Protein AF-A0A8A4ZNG2-F1 (afdb_monomer)

Solvent-accessible surface area (backbone atoms only — not comparable to full-atom values): 6271 Å² total; per-residue (Å²): 82,54,93,71,74,42,82,71,73,84,49,59,91,98,49,68,82,79,87,78,52,72,68,54,55,49,40,50,51,56,45,31,74,73,79,44,77,78,86,79,84,82,70,51,73,66,56,48,52,50,53,49,51,52,36,41,52,31,27,53,44,43,39,74,77,69,45,95,50,71,71,53,57,90,96,44,73,64,77,82,66,87,86,68,46,71,69,60,50,60,72,39,54,78,82,87,125

pLDDT: mean 84.91, std 9.24, range [39.56, 95.88]

Secondary structure (DSSP, 8-state):
-GGGT--PPPPPTT------SHHHHHHHHHHHHHH-SPPP----HHHHHHHHHHHHHHHHHHHHTT---PPPPTTPPPPPPTT--HHHHHHTSPP--

Nearest PDB structures (foldseek):
  8iuh-assembly1_4  TM=3.872E-01  e=3.761E+00  Homo sapiens
  2l3g-assembly1_A  TM=2.048E-01  e=5.950E+00  Homo sapiens

Structure (mmCIF, N/CA/C/O backbone):
data_AF-A0A8A4ZNG2-F1
#
_entry.id   AF-A0A8A4ZNG2-F1
#
loop_
_atom_site.group_PDB
_atom_site.id
_atom_site.type_symbol
_atom_site.label_atom_id
_atom_site.label_alt_id
_atom_site.label_comp_id
_atom_site.label_asym_id
_atom_site.label_entity_id
_atom_site.label_seq_id
_atom_site.pdbx_PDB_ins_code
_atom_site.Cartn_x
_atom_site.Cartn_y
_atom_site.Cartn_z
_atom_site.occupancy
_atom_site.B_iso_or_equiv
_atom_site.auth_seq_id
_atom_site.auth_comp_id
_atom_site.auth_asym_id
_atom_site.auth_atom_id
_atom_site.pdbx_PDB_model_num
ATOM 1 N N . MET A 1 1 ? 6.112 15.580 -13.261 1.00 73.25 1 MET A N 1
ATOM 2 C CA . MET A 1 1 ? 4.684 15.967 -13.354 1.00 73.25 1 MET A CA 1
ATOM 3 C C . MET A 1 1 ? 4.517 17.483 -13.375 1.00 73.25 1 MET A C 1
ATOM 5 O O . MET A 1 1 ? 4.140 17.991 -14.420 1.00 73.25 1 MET A O 1
ATOM 9 N N . ARG A 1 2 ? 4.902 18.214 -12.313 1.00 77.75 2 ARG A N 1
ATOM 10 C CA . ARG A 1 2 ? 4.842 19.696 -12.266 1.00 77.75 2 ARG A CA 1
ATOM 11 C C . ARG A 1 2 ? 5.702 20.383 -13.323 1.00 77.75 2 ARG A C 1
ATOM 13 O O . ARG A 1 2 ? 5.200 21.215 -14.067 1.00 77.75 2 ARG A O 1
ATOM 20 N N . ASP A 1 3 ? 6.944 19.929 -13.481 1.00 73.00 3 ASP A N 1
ATOM 21 C CA . ASP A 1 3 ? 7.848 20.420 -14.535 1.00 73.00 3 ASP A CA 1
ATOM 22 C C . ASP A 1 3 ? 7.360 20.074 -15.955 1.00 73.00 3 ASP A C 1
ATOM 24 O O . ASP A 1 3 ? 7.791 20.682 -16.929 1.00 73.00 3 ASP A O 1
ATOM 28 N N . GLY A 1 4 ? 6.431 19.117 -16.070 1.00 71.62 4 GLY A N 1
ATOM 29 C CA . GLY A 1 4 ? 5.733 18.762 -17.309 1.00 71.62 4 GLY A CA 1
ATOM 30 C C . GLY A 1 4 ? 4.428 19.537 -17.522 1.00 71.62 4 GLY A C 1
ATOM 31 O O . GLY A 1 4 ? 3.643 19.163 -18.384 1.00 71.62 4 GLY A O 1
ATOM 32 N N . GLY A 1 5 ? 4.164 20.580 -16.727 1.00 74.12 5 GLY A N 1
ATOM 33 C CA . GLY A 1 5 ? 2.966 21.420 -16.831 1.00 74.12 5 GLY A CA 1
ATOM 34 C C . GLY A 1 5 ? 1.730 20.888 -16.101 1.00 74.12 5 GLY A C 1
ATOM 35 O O . GLY A 1 5 ? 0.698 21.557 -16.106 1.00 74.12 5 GLY A O 1
ATOM 36 N N . LEU A 1 6 ? 1.819 19.724 -15.446 1.00 79.25 6 LEU A N 1
ATOM 37 C CA . LEU A 1 6 ? 0.737 19.176 -14.630 1.00 79.25 6 LEU A CA 1
ATOM 38 C C . LEU A 1 6 ? 0.949 19.552 -13.159 1.00 79.25 6 LEU A C 1
ATOM 40 O O . LEU A 1 6 ? 1.755 18.928 -12.461 1.00 79.25 6 LEU A O 1
ATOM 44 N N . ASP A 1 7 ? 0.221 20.564 -12.684 1.00 81.00 7 ASP A N 1
ATOM 45 C CA . ASP A 1 7 ? 0.253 20.998 -11.282 1.00 81.00 7 ASP A CA 1
ATOM 46 C C . ASP A 1 7 ? -0.493 20.006 -10.376 1.00 81.00 7 ASP A C 1
ATOM 48 O O . ASP A 1 7 ? -1.657 20.182 -10.017 1.00 81.00 7 ASP A O 1
ATOM 52 N N . VAL A 1 8 ? 0.182 18.904 -10.052 1.00 77.56 8 VAL A N 1
ATOM 53 C CA . VAL A 1 8 ? -0.297 17.931 -9.065 1.00 77.56 8 VAL A CA 1
ATOM 54 C C . VAL A 1 8 ? -0.260 18.607 -7.701 1.00 77.56 8 VAL A C 1
ATOM 56 O O . VAL A 1 8 ? 0.776 19.167 -7.341 1.00 77.56 8 VAL A O 1
ATOM 59 N N . LYS A 1 9 ? -1.337 18.566 -6.915 1.00 81.69 9 LYS A N 1
ATOM 60 C CA . LYS A 1 9 ? -1.313 19.181 -5.583 1.00 81.69 9 LYS A CA 1
ATOM 61 C C . LYS A 1 9 ? -0.404 18.378 -4.666 1.00 81.69 9 LYS A C 1
ATOM 63 O O . LYS A 1 9 ? -0.278 17.165 -4.802 1.00 81.69 9 LYS A O 1
ATOM 68 N N . ASP A 1 10 ? 0.270 19.059 -3.745 1.00 82.44 10 ASP A N 1
ATOM 69 C CA . ASP A 1 10 ? 0.951 18.337 -2.676 1.00 82.44 10 ASP A CA 1
ATOM 70 C C . ASP A 1 10 ? -0.114 17.659 -1.806 1.00 82.44 10 ASP A C 1
ATOM 72 O O . ASP A 1 10 ? -1.029 18.340 -1.323 1.00 82.44 10 ASP A O 1
ATOM 76 N N . PRO A 1 11 ? -0.042 16.331 -1.617 1.00 79.12 11 PRO A N 1
ATOM 77 C CA . PRO A 1 11 ? -0.964 15.665 -0.723 1.00 79.12 11 PRO A CA 1
ATOM 78 C C . PRO A 1 11 ? -0.704 16.121 0.716 1.00 79.12 11 PRO A C 1
ATOM 80 O O . PRO A 1 11 ? 0.391 16.565 1.076 1.00 79.12 11 PRO A O 1
ATOM 83 N N . ALA A 1 12 ? -1.728 16.012 1.564 1.00 82.56 12 ALA A N 1
ATOM 84 C CA . ALA A 1 12 ? -1.556 16.256 2.990 1.00 82.56 12 ALA A CA 1
ATOM 85 C C . ALA A 1 12 ? -0.453 15.345 3.556 1.00 82.56 12 ALA A C 1
ATOM 87 O O . ALA A 1 12 ? -0.227 14.238 3.067 1.00 82.56 12 ALA A O 1
ATOM 88 N N . ARG A 1 13 ? 0.226 15.798 4.613 1.00 70.56 13 ARG A N 1
ATOM 89 C CA . ARG A 1 13 ? 1.241 14.989 5.298 1.00 70.56 13 ARG A CA 1
ATOM 90 C C . ARG A 1 13 ? 0.645 13.623 5.681 1.00 70.56 13 ARG A C 1
ATOM 92 O O . ARG A 1 13 ? -0.422 13.582 6.286 1.00 70.56 13 ARG A O 1
ATOM 99 N N . GLY A 1 14 ? 1.323 12.537 5.305 1.00 73.81 14 GLY A N 1
ATOM 100 C CA . GLY A 1 14 ? 0.853 11.161 5.529 1.00 73.81 14 GLY A CA 1
ATOM 101 C C . GLY A 1 14 ? -0.172 10.651 4.505 1.00 73.81 14 GLY A C 1
ATOM 102 O O . GLY A 1 14 ? -0.737 9.576 4.684 1.00 73.81 14 GLY A O 1
ATOM 103 N N . LYS A 1 15 ? -0.444 11.400 3.431 1.00 70.75 15 LYS A N 1
ATOM 104 C CA . LYS A 1 15 ? -1.312 10.979 2.323 1.00 70.75 15 LYS A CA 1
ATOM 105 C C . LYS A 1 15 ? -0.512 10.896 1.023 1.00 70.75 15 LYS A C 1
ATOM 107 O O . LYS A 1 15 ? 0.426 11.660 0.809 1.00 70.75 15 LYS A O 1
ATOM 112 N N . GLY A 1 16 ? -0.888 9.953 0.164 1.00 78.00 16 GLY A N 1
ATOM 113 C CA . GLY A 1 16 ? -0.369 9.851 -1.199 1.00 78.00 16 GLY A CA 1
ATOM 114 C C . GLY A 1 16 ? -1.079 10.804 -2.161 1.00 78.00 16 GLY A C 1
ATOM 115 O O . GLY A 1 16 ? -2.121 11.374 -1.833 1.00 78.00 16 GLY A O 1
ATOM 116 N N . ILE A 1 17 ? -0.516 10.951 -3.361 1.00 80.56 17 ILE A N 1
ATOM 117 C CA . ILE A 1 17 ? -1.198 11.564 -4.511 1.00 80.56 17 ILE A CA 1
ATOM 118 C C . ILE A 1 17 ? -2.405 10.678 -4.850 1.00 80.56 17 ILE A C 1
ATOM 120 O O . ILE A 1 17 ? -2.265 9.457 -4.912 1.00 80.56 17 ILE A O 1
ATOM 124 N N . THR A 1 18 ? -3.580 11.276 -5.036 1.00 76.06 18 THR A N 1
ATOM 125 C CA . THR A 1 18 ? -4.837 10.536 -5.306 1.00 76.06 18 THR A CA 1
ATOM 126 C C . THR A 1 18 ? -5.455 10.897 -6.653 1.00 76.06 18 THR A C 1
ATOM 128 O O . THR A 1 18 ? -6.412 10.267 -7.096 1.00 76.06 18 THR A O 1
ATOM 131 N N . GLU A 1 19 ? -4.901 11.907 -7.317 1.00 76.50 19 GLU A N 1
ATOM 132 C CA . GLU A 1 19 ? -5.288 12.347 -8.642 1.00 76.50 19 GLU A CA 1
ATOM 133 C C . GLU A 1 19 ? -4.997 11.257 -9.680 1.00 76.50 19 GLU A C 1
ATOM 135 O O . GLU A 1 19 ? -3.872 10.776 -9.805 1.00 76.50 19 GLU A O 1
ATOM 140 N N . ALA A 1 20 ? -6.020 10.901 -10.452 1.00 75.94 20 ALA A N 1
ATOM 141 C CA . ALA A 1 20 ? 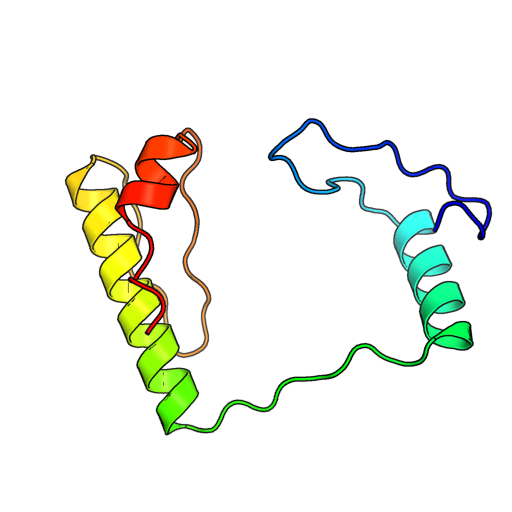-5.937 9.976 -11.573 1.00 75.94 20 ALA A CA 1
ATOM 142 C C . ALA A 1 20 ? -6.747 10.533 -12.751 1.00 75.94 20 ALA A C 1
ATOM 144 O O . ALA A 1 20 ? -7.704 11.285 -12.554 1.00 75.94 20 ALA A O 1
ATOM 145 N N . GLY A 1 21 ? -6.363 10.179 -13.976 1.00 79.75 21 GLY A N 1
ATOM 146 C CA . GLY A 1 21 ? -7.021 10.653 -15.190 1.00 79.75 21 GLY A CA 1
ATOM 147 C C . GLY A 1 21 ? -6.086 10.680 -16.400 1.00 79.75 21 GLY A C 1
ATOM 148 O O . GLY A 1 21 ? -4.870 10.527 -16.245 1.00 79.75 21 GLY A O 1
ATOM 149 N N . PRO A 1 22 ? -6.633 10.899 -17.606 1.00 83.62 22 PRO A N 1
ATOM 150 C CA . PRO A 1 22 ? -5.871 10.834 -18.850 1.00 83.62 22 PRO A CA 1
ATOM 151 C C . PRO A 1 22 ? -4.731 11.863 -18.909 1.00 83.62 22 PRO A C 1
ATOM 153 O O . PRO A 1 22 ? -3.676 11.575 -19.470 1.00 83.62 22 PRO A O 1
ATOM 156 N N . GLU A 1 23 ? -4.880 13.037 -18.287 1.00 82.81 23 GLU A N 1
ATOM 157 C CA . GLU A 1 23 ? -3.805 14.034 -18.206 1.00 82.81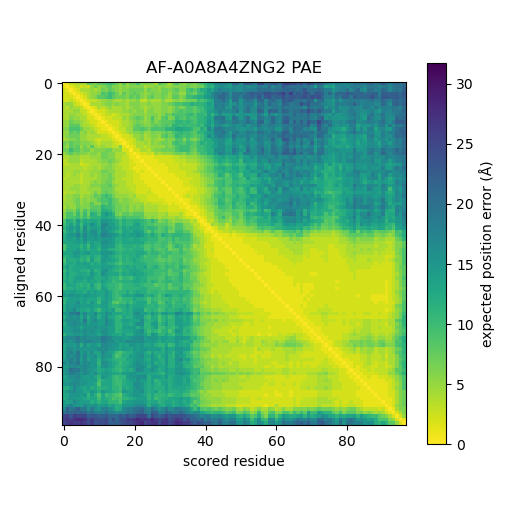 23 GLU A CA 1
ATOM 158 C C . GLU A 1 23 ? -2.641 13.555 -17.325 1.00 82.81 23 GLU A C 1
ATOM 160 O O . GLU A 1 23 ? -1.475 13.790 -17.652 1.00 82.81 23 GLU A O 1
ATOM 165 N N . TYR A 1 24 ? -2.942 12.847 -16.231 1.00 82.50 24 TYR A N 1
ATOM 166 C CA . TYR A 1 24 ? -1.928 12.244 -15.366 1.00 82.50 24 TYR A CA 1
ATOM 167 C C . TYR A 1 24 ? -1.214 11.094 -16.081 1.00 82.50 24 TYR A C 1
ATOM 169 O O . TYR A 1 24 ? 0.011 11.022 -16.062 1.00 82.50 24 TYR A O 1
ATOM 177 N N . GLU A 1 25 ? -1.955 10.224 -16.767 1.00 82.75 25 GLU A N 1
ATOM 178 C CA . GLU A 1 25 ? -1.378 9.125 -17.549 1.00 82.75 25 GLU A CA 1
ATOM 179 C C . GLU A 1 25 ? -0.460 9.635 -18.668 1.00 82.75 25 GLU A C 1
ATOM 181 O O . GLU A 1 25 ? 0.645 9.112 -18.840 1.00 82.75 25 GLU A O 1
ATOM 186 N N . SER A 1 26 ? -0.878 10.693 -19.375 1.00 84.88 26 SER A N 1
ATOM 187 C CA . SER A 1 26 ? -0.078 11.348 -20.415 1.00 84.88 26 SER A CA 1
ATOM 188 C C . SER A 1 26 ? 1.204 11.949 -19.842 1.00 84.88 26 SER A C 1
ATOM 190 O O . SER A 1 26 ? 2.295 11.635 -20.312 1.00 84.88 26 SER A O 1
ATOM 192 N N . ALA A 1 27 ? 1.104 12.757 -18.782 1.00 84.75 27 ALA A N 1
ATOM 193 C CA . ALA A 1 27 ? 2.278 13.363 -18.156 1.00 84.75 27 ALA A CA 1
ATOM 194 C C . ALA A 1 27 ? 3.227 12.309 -17.552 1.00 84.75 27 ALA A C 1
ATOM 196 O O . ALA A 1 27 ? 4.447 12.494 -17.545 1.00 84.75 27 ALA A O 1
ATOM 197 N N . ALA A 1 28 ? 2.690 11.185 -17.069 1.00 84.44 28 ALA A N 1
ATOM 198 C CA . ALA A 1 28 ? 3.491 10.063 -16.595 1.00 84.44 28 ALA A CA 1
ATOM 199 C C . ALA A 1 28 ? 4.232 9.375 -17.752 1.00 84.44 28 ALA A C 1
ATOM 201 O O . ALA A 1 28 ? 5.379 8.966 -17.574 1.00 84.44 28 ALA A O 1
ATOM 202 N N . ALA A 1 29 ? 3.615 9.266 -18.934 1.00 85.25 29 ALA A N 1
ATOM 203 C CA . ALA A 1 29 ? 4.267 8.745 -20.134 1.00 85.25 29 ALA A CA 1
ATOM 204 C C . ALA A 1 29 ? 5.409 9.654 -20.608 1.00 85.25 29 ALA A C 1
ATOM 206 O O . ALA A 1 29 ? 6.513 9.161 -20.843 1.00 85.25 29 ALA A O 1
ATOM 207 N N . ASP A 1 30 ? 5.184 10.968 -20.653 1.00 87.75 30 ASP A N 1
ATOM 208 C CA . ASP A 1 30 ? 6.225 11.943 -20.999 1.00 87.75 30 ASP A CA 1
ATOM 209 C C . ASP A 1 30 ? 7.391 11.885 -20.006 1.00 87.75 30 ASP A C 1
ATOM 211 O O . ASP A 1 30 ? 8.560 11.879 -20.393 1.00 87.75 30 ASP A O 1
ATOM 215 N N . CYS A 1 31 ? 7.078 11.768 -18.712 1.00 86.81 31 CYS A N 1
ATOM 216 C CA . CYS A 1 31 ? 8.085 11.613 -17.672 1.00 86.81 31 CYS A CA 1
ATOM 217 C C . CYS A 1 31 ? 8.920 10.343 -17.884 1.00 86.81 31 CYS A C 1
ATOM 219 O O . CYS A 1 31 ? 10.148 10.440 -17.887 1.00 86.81 31 CYS A O 1
ATOM 221 N N . ARG A 1 32 ? 8.291 9.185 -18.147 1.00 89.62 32 ARG A N 1
ATOM 222 C CA . ARG A 1 32 ? 9.003 7.936 -18.486 1.00 89.62 32 ARG A CA 1
ATOM 223 C C . ARG A 1 32 ? 9.891 8.086 -19.722 1.00 89.62 32 ARG A C 1
ATOM 225 O O . ARG A 1 32 ? 10.981 7.529 -19.749 1.00 89.62 32 ARG A O 1
ATOM 232 N N . GLY A 1 33 ? 9.492 8.891 -20.707 1.00 87.38 33 GLY A N 1
ATOM 233 C CA . GLY A 1 33 ? 10.338 9.214 -21.861 1.00 87.38 33 GLY A CA 1
ATOM 234 C C . GLY A 1 33 ? 11.650 9.926 -21.498 1.00 87.38 33 GLY A C 1
ATOM 235 O O . GLY A 1 33 ? 12.638 9.784 -22.216 1.00 87.38 33 GLY A O 1
ATOM 236 N N . VAL A 1 34 ? 11.681 10.662 -20.381 1.00 89.25 34 VAL A N 1
ATOM 237 C CA . VAL A 1 34 ? 12.863 11.399 -19.898 1.00 89.25 34 VAL A CA 1
ATOM 238 C C . VAL A 1 34 ? 13.704 10.571 -18.928 1.00 89.25 34 VAL A C 1
ATOM 240 O O . VAL A 1 34 ? 14.925 10.527 -19.069 1.00 89.25 34 VAL A O 1
ATOM 243 N N . ILE A 1 35 ? 13.074 9.946 -17.928 1.00 88.62 35 ILE A N 1
ATOM 244 C CA . ILE A 1 35 ? 13.784 9.244 -16.841 1.00 88.62 35 ILE A CA 1
ATOM 245 C C . ILE A 1 35 ? 13.916 7.731 -17.066 1.00 88.62 35 ILE A C 1
ATOM 247 O O . ILE A 1 35 ? 14.652 7.075 -16.332 1.00 88.62 35 ILE A O 1
ATOM 251 N N . GLY A 1 36 ? 13.246 7.191 -18.085 1.00 87.19 36 GLY A N 1
ATOM 252 C CA . GLY A 1 36 ? 13.142 5.760 -18.357 1.00 87.19 36 GLY A CA 1
ATOM 253 C C . GLY A 1 36 ? 11.929 5.105 -17.692 1.00 87.19 36 GLY A C 1
ATOM 254 O O . GLY A 1 36 ? 11.197 5.722 -16.911 1.00 87.19 36 GLY A O 1
ATOM 255 N N . ASP A 1 37 ? 11.714 3.831 -18.017 1.00 86.38 37 ASP A N 1
ATOM 256 C CA . ASP A 1 37 ? 10.704 3.017 -17.348 1.00 86.38 37 ASP A CA 1
ATOM 257 C C . ASP A 1 37 ? 11.069 2.801 -15.872 1.00 86.38 37 ASP A C 1
ATOM 259 O O . ASP A 1 37 ? 12.254 2.687 -15.533 1.00 86.38 37 ASP A O 1
ATOM 263 N N . PRO A 1 38 ? 10.070 2.739 -14.973 1.00 79.50 38 PRO A N 1
ATOM 264 C CA . PRO A 1 38 ? 10.328 2.433 -13.576 1.00 79.50 38 PRO A CA 1
ATOM 265 C C . PRO A 1 38 ? 11.015 1.062 -13.454 1.00 79.50 38 PRO A C 1
ATOM 267 O O . PRO A 1 38 ? 10.682 0.137 -14.202 1.00 79.50 38 PRO A O 1
ATOM 270 N N . PRO A 1 39 ? 11.959 0.898 -12.511 1.00 81.81 39 PRO A N 1
ATOM 271 C CA . PRO A 1 39 ? 12.586 -0.393 -12.286 1.00 81.81 39 PRO A CA 1
ATOM 272 C C . PRO A 1 39 ? 11.523 -1.410 -11.861 1.00 81.81 39 PRO A C 1
ATOM 274 O O . PRO A 1 39 ? 10.783 -1.185 -10.904 1.00 81.81 39 PRO A O 1
ATOM 277 N N . ILE A 1 40 ? 11.462 -2.540 -12.563 1.00 78.62 40 ILE A N 1
ATOM 278 C CA . ILE A 1 40 ? 10.652 -3.682 -12.141 1.00 78.62 40 ILE A CA 1
ATOM 279 C C . ILE A 1 40 ? 11.509 -4.516 -11.196 1.00 78.62 40 ILE A C 1
ATOM 281 O O . ILE A 1 40 ? 12.575 -5.004 -11.580 1.00 78.62 40 ILE A O 1
ATOM 285 N N . TYR A 1 41 ? 11.051 -4.671 -9.957 1.00 78.00 41 TYR A N 1
ATOM 286 C CA . TYR A 1 41 ? 11.682 -5.587 -9.021 1.00 78.00 41 TYR A CA 1
ATOM 287 C C . TYR A 1 41 ? 11.167 -7.005 -9.282 1.00 78.00 41 TYR A C 1
ATOM 289 O O . TYR A 1 41 ? 9.993 -7.301 -9.063 1.00 78.00 41 TYR A O 1
ATOM 297 N N . ASN A 1 42 ? 12.048 -7.879 -9.764 1.00 81.50 42 ASN A N 1
ATOM 298 C CA . ASN A 1 42 ? 11.739 -9.292 -9.957 1.00 81.50 42 ASN A CA 1
ATOM 299 C C . ASN A 1 42 ? 12.062 -10.049 -8.670 1.00 81.50 42 ASN A C 1
ATOM 301 O O . ASN A 1 42 ? 13.197 -10.484 -8.476 1.00 81.50 42 ASN A O 1
ATOM 305 N N . TRP A 1 43 ? 11.062 -10.183 -7.802 1.00 82.88 43 TRP A N 1
ATOM 306 C CA . TRP A 1 43 ? 11.170 -10.982 -6.586 1.00 82.88 43 TRP A CA 1
ATOM 307 C C . TRP A 1 43 ? 11.495 -12.439 -6.926 1.00 82.88 43 TRP A C 1
ATOM 309 O O . TRP A 1 43 ? 10.901 -13.035 -7.829 1.00 82.88 43 TRP A O 1
ATOM 319 N N . THR A 1 44 ? 12.421 -13.038 -6.184 1.00 89.81 44 THR A N 1
ATOM 320 C CA . THR A 1 44 ? 12.589 -14.493 -6.196 1.00 89.81 44 THR A CA 1
ATOM 321 C C . THR A 1 44 ? 11.352 -15.168 -5.584 1.00 89.81 44 THR A C 1
ATOM 323 O O . THR A 1 44 ? 10.632 -14.546 -4.796 1.00 89.81 44 THR A O 1
ATOM 326 N N . PRO A 1 45 ? 11.089 -16.456 -5.884 1.00 89.31 45 PRO A N 1
ATOM 327 C CA . PRO A 1 45 ? 9.979 -17.181 -5.263 1.00 89.31 45 PRO A CA 1
ATOM 328 C C . PRO A 1 45 ? 10.029 -17.181 -3.729 1.00 89.31 45 PRO A C 1
ATOM 330 O O . PRO A 1 45 ? 8.991 -17.109 -3.079 1.00 89.31 45 PRO A O 1
ATOM 333 N N . GLU A 1 46 ? 11.232 -17.236 -3.151 1.00 90.44 46 GLU A N 1
ATOM 334 C CA . GLU A 1 46 ? 11.439 -17.187 -1.701 1.00 90.44 46 GLU A CA 1
ATOM 335 C C . GLU A 1 46 ? 11.072 -15.817 -1.123 1.00 90.44 46 GLU A C 1
ATOM 337 O O . GLU A 1 46 ? 10.347 -15.737 -0.132 1.00 90.44 46 GLU A O 1
ATOM 342 N N . GLU A 1 47 ? 11.504 -14.728 -1.762 1.00 89.31 47 GLU A N 1
ATOM 343 C CA . GLU A 1 47 ? 11.154 -13.386 -1.297 1.00 89.31 47 GLU A CA 1
ATOM 344 C C . GLU A 1 47 ? 9.660 -13.095 -1.463 1.00 89.31 47 GLU A C 1
ATOM 346 O O . GLU A 1 47 ? 9.061 -12.513 -0.564 1.00 89.31 47 GLU A O 1
ATOM 351 N N . SER A 1 48 ? 9.046 -13.543 -2.563 1.00 88.50 48 SER A N 1
ATOM 352 C CA . SER A 1 48 ? 7.598 -13.434 -2.771 1.00 88.50 48 SER A CA 1
ATOM 353 C C . SER A 1 48 ? 6.822 -14.169 -1.671 1.00 88.50 48 SER A C 1
ATOM 355 O O . SER A 1 48 ? 5.894 -13.615 -1.081 1.00 88.50 48 SER A O 1
ATOM 357 N N . ALA A 1 49 ? 7.253 -15.385 -1.313 1.00 89.62 49 ALA A N 1
ATOM 358 C CA . ALA A 1 49 ? 6.656 -16.145 -0.217 1.00 89.62 49 ALA A CA 1
ATOM 359 C C . ALA A 1 49 ? 6.809 -15.435 1.138 1.00 89.62 49 ALA A C 1
ATOM 361 O O . ALA A 1 49 ? 5.843 -15.363 1.900 1.00 89.62 49 ALA A O 1
ATOM 362 N N . ARG A 1 50 ? 7.986 -14.859 1.418 1.00 90.38 50 ARG A N 1
ATOM 363 C CA . ARG A 1 50 ? 8.234 -14.081 2.641 1.00 90.38 50 ARG A CA 1
ATOM 364 C C . ARG A 1 50 ? 7.331 -12.850 2.726 1.00 90.38 50 ARG A C 1
ATOM 366 O O . ARG A 1 50 ? 6.681 -12.646 3.745 1.00 90.38 50 ARG A O 1
ATOM 373 N N . VAL A 1 51 ? 7.248 -12.059 1.656 1.00 89.44 51 VAL A N 1
ATOM 374 C CA . VAL A 1 51 ? 6.382 -10.868 1.600 1.00 89.44 51 VAL A CA 1
ATOM 375 C C . VAL A 1 51 ? 4.913 -11.257 1.783 1.00 89.44 51 VAL A C 1
ATOM 377 O O . VAL A 1 51 ? 4.175 -10.608 2.520 1.00 89.44 51 VAL A O 1
ATOM 380 N N . HIS A 1 52 ? 4.483 -12.363 1.177 1.00 91.44 52 HIS A N 1
ATOM 381 C CA . HIS A 1 52 ? 3.129 -12.873 1.358 1.00 91.44 52 HIS A CA 1
ATOM 382 C C . HIS A 1 52 ? 2.845 -13.304 2.812 1.00 91.44 52 HIS A C 1
ATOM 384 O O . HIS A 1 52 ? 1.751 -13.080 3.333 1.00 91.44 52 HIS A O 1
ATOM 390 N N . GLU A 1 53 ? 3.817 -13.901 3.504 1.00 92.31 53 GLU A N 1
ATOM 391 C CA . GLU A 1 53 ? 3.706 -14.206 4.935 1.00 92.31 53 GLU A CA 1
ATOM 392 C C . GLU A 1 53 ? 3.604 -12.950 5.801 1.00 92.31 53 GLU A C 1
ATOM 394 O O . GLU A 1 53 ? 2.751 -12.898 6.690 1.00 92.31 53 GLU A O 1
ATOM 399 N N . GLU A 1 54 ? 4.403 -11.926 5.503 1.00 92.38 54 GLU A N 1
ATOM 400 C CA . GLU A 1 54 ? 4.328 -10.622 6.165 1.00 92.38 54 GLU A CA 1
ATOM 401 C C . GLU A 1 54 ? 2.934 -10.000 5.993 1.00 92.38 54 GLU A C 1
ATOM 403 O O . GLU A 1 54 ? 2.311 -9.592 6.975 1.00 92.38 54 GLU A O 1
ATOM 408 N N . TYR A 1 55 ? 2.372 -10.033 4.783 1.00 93.50 55 TYR A N 1
ATOM 409 C CA . TYR A 1 55 ? 1.015 -9.546 4.537 1.00 93.50 55 TYR A CA 1
ATOM 410 C C . TYR A 1 55 ? -0.064 -10.338 5.284 1.00 93.50 55 TYR A C 1
ATOM 412 O O . TYR A 1 55 ? -0.996 -9.742 5.823 1.00 93.50 55 TYR A O 1
ATOM 420 N N . ARG A 1 56 ? 0.052 -11.665 5.398 1.00 93.62 56 ARG A N 1
ATOM 421 C CA . ARG A 1 56 ? -0.890 -12.451 6.219 1.00 93.62 56 ARG A CA 1
ATOM 422 C C . ARG A 1 56 ? -0.790 -12.097 7.704 1.00 93.62 56 ARG A C 1
ATOM 424 O O . ARG A 1 56 ? -1.814 -12.022 8.385 1.00 93.62 56 ARG A O 1
ATOM 431 N N . ALA A 1 57 ? 0.417 -11.843 8.209 1.00 93.56 57 ALA A N 1
ATOM 432 C CA . ALA A 1 57 ? 0.619 -11.402 9.587 1.00 93.56 57 ALA A CA 1
ATOM 433 C C . ALA A 1 57 ? -0.003 -10.018 9.841 1.00 93.56 57 ALA A C 1
ATOM 435 O O . ALA A 1 57 ? -0.702 -9.832 10.839 1.00 93.56 57 ALA A O 1
ATOM 436 N N . MET A 1 58 ? 0.170 -9.079 8.907 1.00 94.06 58 MET A N 1
ATOM 437 C CA . MET A 1 58 ? -0.466 -7.760 8.969 1.00 94.06 58 MET A CA 1
ATOM 438 C C . MET A 1 58 ? -1.998 -7.866 8.959 1.00 94.06 58 MET A C 1
ATOM 440 O O . MET A 1 58 ? -2.658 -7.263 9.804 1.00 94.06 58 MET A O 1
ATOM 444 N N . ALA A 1 59 ? -2.578 -8.690 8.076 1.00 94.69 59 ALA A N 1
ATOM 445 C CA . ALA A 1 59 ? -4.028 -8.898 8.011 1.00 94.69 59 ALA A CA 1
ATOM 446 C C . ALA A 1 59 ? -4.578 -9.475 9.327 1.00 94.69 59 ALA A C 1
ATOM 448 O O . ALA A 1 59 ? -5.612 -9.031 9.830 1.00 94.69 59 ALA A O 1
ATOM 449 N N . ALA A 1 60 ? -3.854 -10.418 9.938 1.00 94.44 60 ALA A N 1
ATOM 450 C CA . ALA A 1 60 ? -4.198 -10.941 11.255 1.00 94.44 60 ALA A CA 1
ATOM 451 C C . ALA A 1 60 ? -4.129 -9.866 12.355 1.00 94.44 60 ALA A C 1
ATOM 453 O O . ALA A 1 60 ? -5.006 -9.834 13.220 1.00 94.44 60 ALA A O 1
ATOM 454 N N . CYS A 1 61 ? -3.140 -8.968 12.307 1.00 95.69 61 CYS A N 1
ATOM 455 C CA . CYS A 1 61 ? -3.022 -7.847 13.240 1.00 95.69 61 CYS A CA 1
ATOM 456 C C . CYS A 1 61 ? -4.200 -6.868 13.111 1.00 95.69 61 CYS A C 1
ATOM 458 O O . CYS A 1 61 ? -4.840 -6.543 14.110 1.00 95.69 61 CYS A O 1
ATOM 460 N N . TYR A 1 62 ? -4.577 -6.483 11.888 1.00 95.69 62 TYR A N 1
ATOM 461 C CA . TYR A 1 62 ? -5.741 -5.619 11.661 1.00 95.69 62 TYR A CA 1
ATOM 462 C C . TYR A 1 62 ? -7.043 -6.259 12.153 1.00 95.69 62 TYR A C 1
ATOM 464 O O . TYR A 1 62 ? -7.858 -5.586 12.786 1.00 95.69 62 TYR A O 1
ATOM 472 N N . ARG A 1 63 ? -7.211 -7.576 11.975 1.00 95.88 63 ARG A N 1
ATOM 473 C CA . ARG A 1 63 ? -8.346 -8.306 12.563 1.00 95.88 63 ARG A CA 1
ATOM 474 C C . ARG A 1 63 ? -8.343 -8.285 14.089 1.00 95.88 63 ARG A C 1
ATOM 476 O O . ARG A 1 63 ? -9.407 -8.161 14.690 1.00 95.88 63 ARG A O 1
ATOM 483 N N . ALA A 1 64 ? -7.174 -8.359 14.726 1.00 95.69 64 ALA A N 1
ATOM 484 C CA . ALA A 1 64 ? -7.061 -8.248 16.181 1.00 95.69 64 ALA A CA 1
ATOM 485 C C . ALA A 1 64 ? -7.438 -6.849 16.703 1.00 95.69 64 ALA A C 1
ATOM 487 O O . ALA A 1 64 ? -7.959 -6.736 17.812 1.00 95.69 64 ALA A O 1
ATOM 488 N N . LEU A 1 65 ? -7.231 -5.805 15.895 1.00 94.75 65 LEU A N 1
ATOM 489 C CA . LEU A 1 65 ? -7.691 -4.439 16.170 1.00 94.75 65 LEU A CA 1
ATOM 490 C C . LEU A 1 65 ? -9.194 -4.234 15.889 1.00 94.75 65 LEU A C 1
ATOM 492 O O . LEU A 1 65 ? -9.756 -3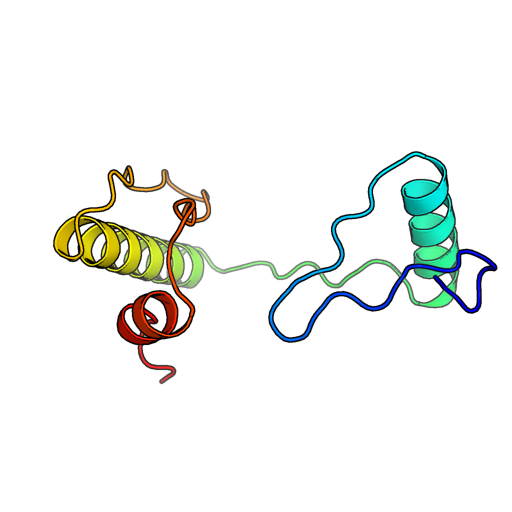.213 16.276 1.00 94.75 65 LEU A O 1
ATOM 496 N N . GLY A 1 66 ? -9.862 -5.214 15.271 1.00 94.25 66 GLY A N 1
ATOM 497 C CA . GLY A 1 66 ? -11.303 -5.201 15.009 1.00 94.25 66 GLY A CA 1
ATOM 498 C C . GLY A 1 66 ? -11.700 -4.856 13.573 1.00 94.25 66 GLY A C 1
ATOM 499 O O . GLY A 1 66 ? -12.892 -4.711 13.304 1.00 94.25 66 GLY A O 1
ATOM 500 N N . TYR A 1 67 ? -10.742 -4.746 12.649 1.00 95.38 67 TYR A N 1
ATOM 501 C CA . TYR A 1 67 ? -11.023 -4.535 11.228 1.00 95.38 67 TYR A CA 1
ATOM 502 C C . TYR A 1 67 ? -11.360 -5.855 10.524 1.00 95.38 67 TYR A C 1
ATOM 504 O O . TYR A 1 67 ? -10.732 -6.883 10.771 1.00 95.38 67 TYR A O 1
ATOM 512 N N . ASP A 1 68 ? -12.320 -5.832 9.602 1.00 93.38 68 ASP A N 1
ATOM 513 C CA . ASP A 1 68 ? -12.640 -6.992 8.765 1.00 93.38 68 ASP A CA 1
ATOM 514 C C . ASP A 1 68 ? -11.745 -7.000 7.519 1.00 93.38 68 ASP A C 1
ATOM 516 O O . ASP A 1 68 ? -12.042 -6.354 6.513 1.00 93.38 68 ASP A O 1
ATOM 520 N N . VAL A 1 69 ? -10.595 -7.670 7.626 1.00 93.19 69 VAL A N 1
ATOM 521 C CA . VAL A 1 69 ? -9.592 -7.756 6.555 1.00 93.19 69 VAL A CA 1
ATOM 522 C C . VAL A 1 69 ? -9.417 -9.216 6.136 1.00 93.19 69 VAL A C 1
ATOM 524 O O . VAL A 1 69 ? -9.031 -10.039 6.975 1.00 93.19 69 VAL A O 1
ATOM 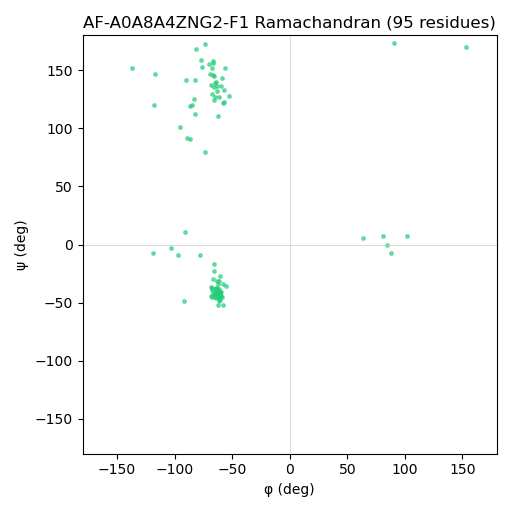527 N N . PRO A 1 70 ? -9.676 -9.574 4.865 1.00 93.62 70 PRO A N 1
ATOM 528 C CA . PRO A 1 70 ? -9.400 -10.914 4.361 1.00 93.62 70 PRO A CA 1
ATOM 529 C C . PRO A 1 70 ? -7.891 -11.158 4.243 1.00 93.62 70 PRO A C 1
ATOM 531 O O . PRO A 1 70 ? -7.104 -10.224 4.089 1.00 93.62 70 PRO A O 1
ATOM 534 N N . ASP A 1 71 ? -7.481 -12.425 4.292 1.00 92.12 71 ASP A N 1
ATOM 535 C CA . ASP A 1 71 ? -6.104 -12.777 3.941 1.00 92.12 71 ASP A CA 1
ATOM 536 C C . ASP A 1 71 ? -5.882 -12.559 2.435 1.00 92.12 71 ASP A C 1
ATOM 538 O O . ASP A 1 71 ? -6.754 -12.934 1.644 1.00 92.12 71 ASP A O 1
ATOM 542 N N . PRO A 1 72 ? -4.742 -11.979 2.021 1.00 91.50 72 PRO A N 1
ATOM 543 C CA . PRO A 1 72 ? -4.421 -11.830 0.606 1.00 91.50 72 PRO A CA 1
ATOM 544 C C . PRO A 1 72 ? -4.177 -13.196 -0.043 1.00 91.50 72 PRO A C 1
ATOM 546 O O . PRO A 1 72 ? -3.732 -14.140 0.619 1.00 91.50 72 PRO A O 1
ATOM 549 N N . GLY A 1 73 ? -4.441 -13.305 -1.344 1.00 88.88 73 GLY A N 1
ATOM 550 C CA . GLY A 1 73 ? -4.036 -14.446 -2.156 1.00 88.88 73 GLY A CA 1
ATOM 551 C C . GLY A 1 73 ? -2.529 -14.472 -2.464 1.00 88.88 73 GLY A C 1
ATOM 552 O O . GLY A 1 73 ? -1.795 -13.531 -2.146 1.00 88.88 73 GLY A O 1
ATOM 553 N N . PRO A 1 74 ? -2.029 -15.557 -3.082 1.00 81.62 74 PRO A N 1
ATOM 554 C CA . PRO A 1 74 ? -0.664 -15.605 -3.599 1.00 81.62 74 PRO A CA 1
ATOM 555 C C . PRO A 1 74 ? -0.432 -14.466 -4.598 1.00 81.62 74 PRO A C 1
ATOM 557 O O . PRO A 1 74 ? -1.257 -14.261 -5.483 1.00 81.62 74 PRO A O 1
ATOM 560 N N . GLU A 1 75 ? 0.681 -13.746 -4.453 1.00 81.44 75 GLU A N 1
ATOM 561 C CA . GLU A 1 75 ? 1.037 -12.563 -5.264 1.00 81.44 75 GLU A CA 1
ATOM 562 C C . GLU A 1 75 ? 0.090 -11.352 -5.134 1.00 81.44 75 GLU A C 1
ATOM 564 O O . GLU A 1 75 ? 0.287 -10.342 -5.809 1.00 81.44 75 GLU A O 1
ATOM 569 N N . GLU A 1 76 ? -0.896 -11.399 -4.234 1.00 84.88 76 GLU A N 1
ATOM 570 C CA . GLU A 1 76 ? -1.735 -10.246 -3.915 1.00 84.88 76 GLU A CA 1
ATOM 571 C C . GLU A 1 76 ? -1.141 -9.429 -2.763 1.00 84.88 76 GLU A C 1
ATOM 573 O O . GLU A 1 76 ? -0.609 -9.962 -1.784 1.00 84.88 76 GLU A O 1
ATOM 578 N N . ALA A 1 77 ? -1.264 -8.108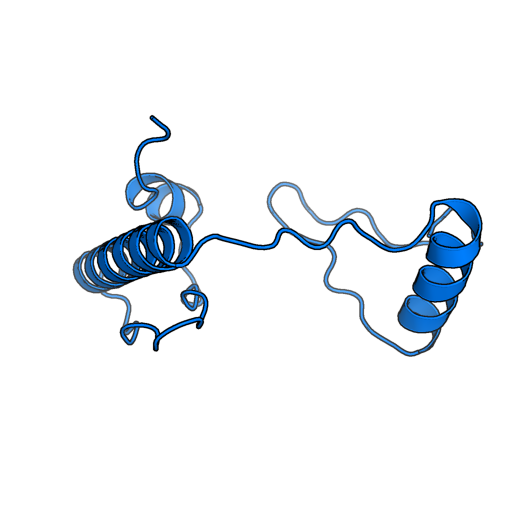 -2.873 1.00 86.38 77 ALA A N 1
ATOM 579 C CA . ALA A 1 77 ? -0.947 -7.198 -1.783 1.00 86.38 77 ALA A CA 1
ATOM 580 C C . ALA A 1 77 ? -2.057 -7.207 -0.720 1.00 86.38 77 ALA A C 1
ATOM 582 O O . ALA A 1 77 ? -3.231 -7.441 -1.020 1.00 86.38 77 ALA A O 1
ATOM 583 N N . ILE A 1 78 ? -1.696 -6.895 0.526 1.00 90.19 78 ILE A N 1
ATOM 584 C CA . ILE A 1 78 ? -2.682 -6.683 1.588 1.00 90.19 78 ILE A CA 1
ATOM 585 C C . ILE A 1 78 ? -3.574 -5.469 1.288 1.00 90.19 78 ILE A C 1
ATOM 587 O O . ILE A 1 78 ? -3.107 -4.416 0.854 1.00 90.19 78 ILE A O 1
ATOM 591 N N . SER A 1 79 ? -4.867 -5.604 1.581 1.00 88.88 79 SER A N 1
ATOM 592 C CA . SER A 1 79 ? -5.802 -4.478 1.592 1.00 88.88 79 SER A CA 1
ATOM 593 C C . SER A 1 79 ? -5.725 -3.734 2.923 1.00 88.88 79 SER A C 1
ATOM 595 O O . SER A 1 79 ? -5.907 -4.332 3.984 1.00 88.88 79 SER A O 1
ATOM 597 N N . VAL A 1 80 ? -5.487 -2.424 2.872 1.00 88.31 80 VAL A N 1
ATOM 598 C CA . VAL A 1 80 ? -5.505 -1.568 4.065 1.00 88.31 80 VAL A CA 1
ATOM 599 C C . VAL A 1 80 ? -6.953 -1.142 4.344 1.00 88.31 80 VAL A C 1
ATOM 601 O O . VAL A 1 80 ? -7.563 -0.517 3.473 1.00 88.31 80 VAL A O 1
ATOM 604 N N . PRO A 1 81 ? -7.527 -1.476 5.515 1.00 88.25 81 PRO A N 1
ATOM 605 C CA . PRO A 1 81 ? -8.909 -1.137 5.829 1.00 88.25 81 PRO A CA 1
ATOM 606 C C . PRO A 1 81 ? -9.113 0.377 5.969 1.00 88.25 81 PRO A C 1
ATOM 608 O O . PRO A 1 81 ? -8.250 1.107 6.463 1.00 88.25 81 PRO A O 1
ATOM 611 N N . GLU A 1 82 ? -10.290 0.853 5.562 1.00 87.00 82 GLU A N 1
ATOM 612 C CA . GLU A 1 82 ? -10.675 2.248 5.767 1.00 87.00 82 GLU A CA 1
ATOM 613 C C . GLU A 1 82 ? -10.807 2.564 7.264 1.00 87.00 82 GLU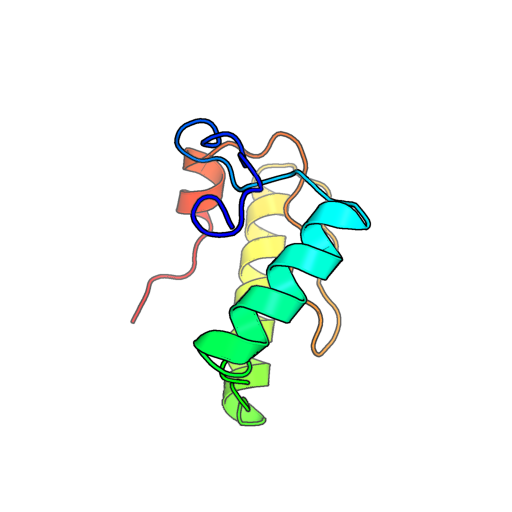 A C 1
ATOM 615 O O . GLU A 1 82 ? -11.354 1.782 8.040 1.00 87.00 82 GLU A O 1
ATOM 620 N N . GLY A 1 83 ? -10.322 3.738 7.670 1.00 85.94 83 GLY A N 1
ATOM 621 C CA . GLY A 1 83 ? -10.374 4.185 9.065 1.00 85.94 83 GLY A CA 1
ATOM 622 C C . GLY A 1 83 ? -9.193 3.743 9.929 1.00 85.94 83 GLY A C 1
ATOM 623 O O . GLY A 1 83 ? -9.064 4.271 11.030 1.00 85.94 83 GLY A O 1
ATOM 624 N N . LEU A 1 84 ? -8.306 2.880 9.415 1.00 90.12 84 LEU A N 1
ATOM 625 C CA . LEU A 1 84 ? -7.053 2.536 10.083 1.00 90.12 84 LEU A CA 1
ATOM 626 C C . LEU A 1 84 ? -6.221 3.795 10.336 1.00 90.12 84 LEU A C 1
ATOM 628 O O . LEU A 1 84 ? -5.902 4.550 9.409 1.00 90.12 84 LEU A O 1
ATOM 632 N N . THR A 1 85 ? -5.889 4.036 11.600 1.00 92.25 85 THR A N 1
ATOM 633 C CA . THR A 1 85 ? -5.039 5.165 11.979 1.00 92.25 85 THR A CA 1
ATOM 634 C C . THR A 1 85 ? -3.572 4.872 11.670 1.00 92.25 85 THR A C 1
ATOM 636 O O . THR A 1 85 ? -3.162 3.720 11.540 1.00 92.25 85 THR A O 1
ATOM 639 N N . GLU A 1 86 ? -2.758 5.923 11.553 1.00 87.56 86 GLU A N 1
ATOM 640 C CA . GLU A 1 86 ? -1.315 5.777 11.319 1.00 87.56 86 GLU A CA 1
ATOM 641 C C . GLU A 1 86 ? -0.641 4.987 12.454 1.00 87.56 86 GLU A C 1
ATOM 643 O O . GLU A 1 86 ? 0.145 4.087 12.184 1.00 87.56 86 GLU A O 1
ATOM 648 N N . ASP A 1 87 ? -1.017 5.240 13.710 1.00 91.38 87 ASP A N 1
ATOM 649 C CA . ASP A 1 87 ? -0.460 4.531 14.869 1.00 91.38 87 ASP A CA 1
ATOM 650 C C . ASP A 1 87 ? -0.806 3.031 14.856 1.00 91.38 87 ASP A C 1
ATOM 652 O O . ASP A 1 87 ? 0.047 2.187 15.133 1.00 91.38 87 ASP A O 1
ATOM 656 N N . GLU A 1 88 ? -2.045 2.680 14.501 1.00 92.56 88 GLU A N 1
ATOM 657 C CA . GLU A 1 88 ? -2.475 1.284 14.354 1.00 92.56 88 GLU A CA 1
ATOM 658 C C . GLU A 1 88 ? -1.770 0.595 13.185 1.00 92.56 88 GLU A C 1
ATOM 660 O O . GLU A 1 88 ? -1.324 -0.545 13.321 1.00 92.56 88 GLU A O 1
ATOM 665 N N . PHE A 1 89 ? -1.625 1.294 12.056 1.00 90.25 89 PHE A N 1
ATOM 666 C CA . PHE A 1 89 ? -0.879 0.806 10.903 1.00 90.25 89 PHE A CA 1
ATOM 667 C C . PHE A 1 89 ? 0.568 0.476 11.287 1.00 90.25 89 PHE A C 1
ATOM 669 O O . PHE A 1 89 ? 0.994 -0.663 11.095 1.00 90.25 89 PHE A O 1
ATOM 676 N N . LEU A 1 90 ? 1.271 1.424 11.917 1.00 90.44 90 LEU A N 1
ATOM 677 C CA . LEU A 1 90 ? 2.653 1.265 12.377 1.00 90.44 90 LEU A CA 1
ATOM 678 C C . LEU A 1 90 ? 2.800 0.158 13.429 1.00 90.44 90 LEU A C 1
ATOM 680 O O . LEU A 1 90 ? 3.805 -0.546 13.448 1.00 90.44 90 LEU A O 1
ATOM 684 N N . SER A 1 91 ? 1.797 -0.042 14.291 1.00 91.75 91 SER A N 1
ATOM 685 C CA . SER A 1 91 ? 1.817 -1.127 15.283 1.00 91.75 91 SER A CA 1
ATOM 686 C C . SER A 1 91 ? 1.778 -2.530 14.668 1.00 91.75 91 SER A C 1
ATOM 688 O O . SER A 1 91 ? 2.198 -3.493 15.311 1.00 91.75 91 SER A O 1
ATOM 690 N N . CYS A 1 92 ? 1.277 -2.637 13.436 1.00 91.56 92 CYS A N 1
ATOM 691 C CA . CYS A 1 92 ? 1.136 -3.885 12.699 1.00 91.56 92 CYS A CA 1
ATOM 692 C C . CYS A 1 92 ? 2.207 -4.072 11.616 1.00 91.56 92 CYS A C 1
ATOM 694 O O . CYS A 1 92 ? 2.211 -5.120 10.970 1.00 91.56 92 CYS A O 1
ATOM 696 N N . GLU A 1 93 ? 3.097 -3.099 11.392 1.00 83.94 93 GLU A N 1
ATOM 697 C CA . GLU A 1 93 ? 4.192 -3.253 10.434 1.0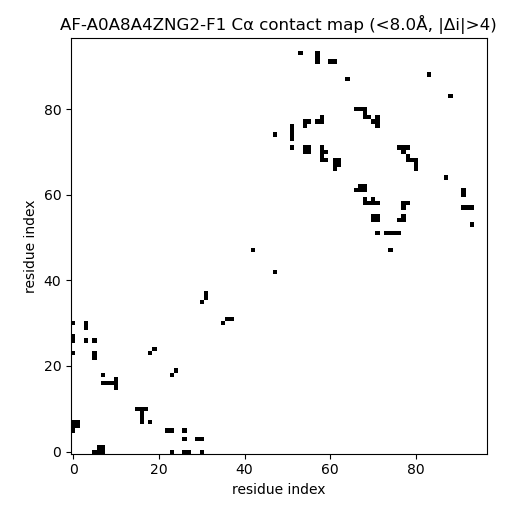0 83.94 93 GLU A CA 1
ATOM 698 C C . GLU A 1 93 ? 5.180 -4.338 10.903 1.00 83.94 93 GLU A C 1
ATOM 700 O O . GLU A 1 93 ? 5.558 -4.379 12.081 1.00 83.94 93 GLU A O 1
ATOM 705 N N . PRO A 1 94 ? 5.634 -5.231 10.004 1.00 74.69 94 PRO A N 1
ATOM 706 C CA . PRO A 1 94 ? 6.703 -6.162 10.331 1.00 74.69 94 PRO A CA 1
ATOM 707 C C . PRO A 1 94 ? 7.988 -5.380 10.633 1.00 74.69 94 PRO A C 1
ATOM 709 O O . PRO A 1 94 ? 8.344 -4.440 9.923 1.00 74.69 94 PRO A O 1
ATOM 712 N N . ALA A 1 95 ? 8.705 -5.770 11.691 1.00 58.47 95 ALA A N 1
ATOM 713 C CA . ALA A 1 95 ? 9.984 -5.153 12.025 1.00 58.47 95 ALA A CA 1
ATOM 714 C C . ALA A 1 95 ? 10.952 -5.291 10.839 1.00 58.47 95 ALA A C 1
ATOM 716 O O . ALA A 1 95 ? 11.242 -6.406 10.402 1.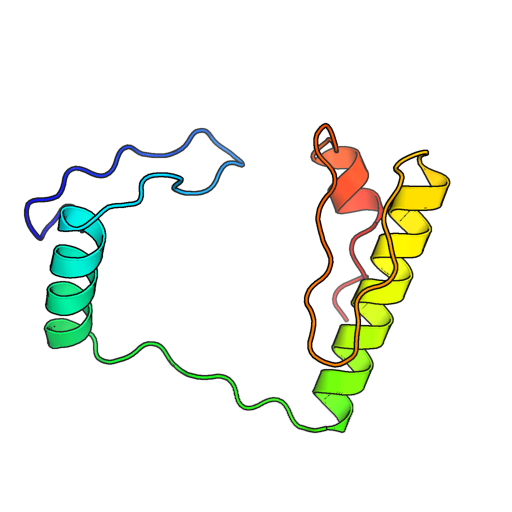00 58.47 95 ALA A O 1
ATOM 717 N N . ALA A 1 96 ? 11.453 -4.164 10.328 1.00 50.34 96 ALA A N 1
ATOM 718 C CA . ALA A 1 96 ? 12.512 -4.166 9.329 1.00 50.34 96 ALA A CA 1
ATOM 719 C C . ALA A 1 96 ? 13.765 -4.814 9.945 1.00 50.34 96 ALA A C 1
ATOM 721 O O . ALA A 1 96 ? 14.356 -4.256 10.872 1.00 50.34 96 ALA A O 1
ATOM 722 N N . ASN A 1 97 ? 14.123 -6.007 9.464 1.00 39.56 97 ASN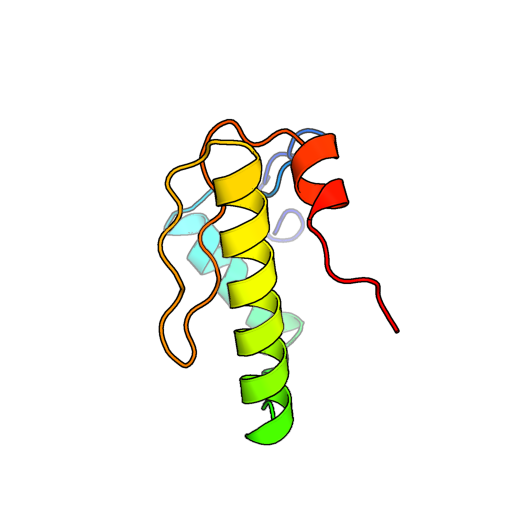 A N 1
ATOM 723 C CA . ASN A 1 97 ? 15.405 -6.652 9.762 1.00 39.56 97 ASN A CA 1
ATOM 724 C C . ASN A 1 97 ? 16.498 -6.129 8.830 1.00 39.56 97 ASN A C 1
ATOM 726 O O . ASN A 1 97 ? 16.210 -5.977 7.621 1.00 39.56 97 ASN A O 1
#

Organism: NCBI:txid2819238

Radius of gyration: 17.35 Å; Cα contacts (8 Å, |Δi|>4): 73; chains: 1; bounding box: 28×39×38 Å

Sequence (97 aa):
MRDGGLDVKDPARGKGITEAGPEYESAAADCRGVIGDPPIYNWTPEESARVHEEYRAMAACYRALGYDVPDPGPEEAISVPEGLTEDEFLSCEPAAN

Mean predicted aligned error: 9.19 Å

Foldseek 3Di:
DVVLVDCQDDDDVVDDRPDDDPVVVVSVVVVCVPPNDDDDDDDDPVRLVVQLVLLQQLQVLVVVVPDDWDRADRVDHGDDDPPQDPVSSVVSHDDDD